Protein AF-A0A532TW80-F1 (afdb_monomer)

Solvent-accessible surface area (backbone atoms only — not comparable to full-atom values): 10859 Å² total; per-residue (Å²): 139,84,84,92,79,78,95,76,77,77,90,76,90,75,86,80,78,88,85,81,88,84,90,84,78,98,66,56,74,68,58,52,55,53,51,52,53,50,54,57,43,71,73,41,97,68,73,78,85,80,80,89,70,95,67,97,69,84,84,72,86,71,79,72,83,69,78,76,79,87,63,93,68,78,46,74,64,59,54,48,51,53,51,50,49,54,53,50,54,51,49,66,60,47,48,59,54,55,65,57,48,61,33,47,53,45,70,76,60,69,98,63,96,48,73,64,38,54,55,50,18,52,49,45,44,52,52,50,36,42,50,50,14,32,49,49,10,62,74,68,77,50,58,34,67,60,34,17,51,51,44,47,51,49,50,52,52,53,50,53,52,52,53,51,51,51,68,74,48,84,123

Mean predicted aligned error: 18.57 Å

Foldseek 3Di:
DDDPPDPDDDDDDDDDDDDDDDDDDDDDPVVVVVVVVVVVQVPDPDHDDDPDDDDDDDPPPPPPPPDDDDDPPCPPVNVVVVVCVVVVVCCVVVVVVVLVVQLCVLVVDDPDDDPVSVVSSVVRNLVSLLVVQLVCCVVVVHDSVVSSVVSVVVVVVVVVVVVVVCVVDPD

Structure (mmCIF, N/CA/C/O backbone):
data_AF-A0A532TW80-F1
#
_entry.id   AF-A0A532TW80-F1
#
loop_
_atom_site.group_PDB
_atom_site.id
_atom_site.type_symbol
_atom_site.label_atom_id
_atom_site.label_alt_id
_atom_site.label_comp_id
_atom_site.label_asym_id
_atom_site.label_entity_id
_atom_site.label_seq_id
_atom_site.pdbx_PDB_ins_code
_atom_site.Cartn_x
_atom_site.Cartn_y
_atom_site.Cartn_z
_atom_site.occupancy
_atom_site.B_iso_or_equiv
_atom_site.auth_seq_id
_atom_site.auth_comp_id
_atom_site.auth_asym_id
_atom_site.auth_atom_id
_atom_site.pdbx_PDB_model_num
ATOM 1 N N . MET A 1 1 ? -33.321 12.803 -3.161 1.00 37.03 1 MET A N 1
ATOM 2 C CA . MET A 1 1 ? -32.095 13.307 -2.510 1.00 37.03 1 MET A CA 1
ATOM 3 C C . MET A 1 1 ? -32.475 14.585 -1.796 1.00 37.03 1 MET A C 1
ATOM 5 O O . MET A 1 1 ? -32.856 15.533 -2.465 1.00 37.03 1 MET A O 1
ATOM 9 N N . ILE A 1 2 ? -32.489 14.557 -0.468 1.00 39.78 2 ILE A N 1
ATOM 10 C CA . ILE A 1 2 ? -32.673 15.737 0.381 1.00 39.78 2 ILE A CA 1
ATOM 11 C C . ILE A 1 2 ? -31.315 15.937 1.043 1.00 39.78 2 ILE A C 1
ATOM 13 O O . ILE A 1 2 ? -30.803 15.014 1.675 1.00 39.78 2 ILE A O 1
ATOM 17 N N . ASP A 1 3 ? -30.699 17.076 0.748 1.00 39.91 3 ASP A N 1
ATOM 18 C CA . ASP A 1 3 ? -29.320 17.401 1.090 1.00 39.91 3 ASP A CA 1
ATOM 19 C C . ASP A 1 3 ? -29.270 18.035 2.486 1.00 39.91 3 ASP A C 1
ATOM 21 O O . ASP A 1 3 ? -29.848 19.095 2.729 1.00 39.91 3 ASP A O 1
ATOM 25 N N . LEU A 1 4 ? -28.607 17.336 3.410 1.00 48.81 4 LEU A N 1
ATOM 26 C CA . LEU A 1 4 ? -28.258 17.810 4.745 1.00 48.81 4 LEU A CA 1
ATOM 27 C C . LEU A 1 4 ? -26.984 18.650 4.656 1.00 48.81 4 LEU A C 1
ATOM 29 O O . LEU A 1 4 ? -25.876 18.158 4.890 1.00 48.81 4 LEU A O 1
ATOM 33 N N . LYS A 1 5 ? -27.133 19.940 4.369 1.00 48.78 5 LYS A N 1
ATOM 34 C CA . LYS A 1 5 ? -26.051 20.901 4.583 1.00 48.78 5 LYS A CA 1
ATOM 35 C C . LYS A 1 5 ? -26.609 22.301 4.754 1.00 48.78 5 LYS A C 1
ATOM 37 O O . LYS A 1 5 ? -26.772 23.022 3.782 1.00 48.78 5 LYS A O 1
ATOM 42 N N . ASN A 1 6 ? -26.949 22.635 5.999 1.00 41.00 6 ASN A N 1
ATOM 43 C CA . ASN A 1 6 ? -26.786 23.980 6.569 1.00 41.00 6 ASN A CA 1
ATOM 44 C C . ASN A 1 6 ? -27.139 24.051 8.070 1.00 41.00 6 ASN A C 1
ATOM 46 O O . ASN A 1 6 ? -27.472 25.113 8.582 1.00 41.00 6 ASN A O 1
ATOM 50 N N . GLU A 1 7 ? -26.988 22.951 8.817 1.00 42.22 7 GLU A N 1
ATOM 51 C CA . GLU A 1 7 ? -26.832 23.019 10.275 1.00 42.22 7 GLU A CA 1
ATOM 52 C C . GLU A 1 7 ? -25.369 23.324 10.604 1.00 42.22 7 GLU A C 1
ATOM 54 O O . GLU A 1 7 ? -24.560 22.428 10.831 1.00 42.22 7 GLU A O 1
ATOM 59 N N . MET A 1 8 ? -25.009 24.602 10.542 1.00 46.25 8 MET A N 1
ATOM 60 C CA . MET A 1 8 ? -23.928 25.187 11.340 1.00 46.25 8 MET A CA 1
ATOM 61 C C . MET A 1 8 ? -23.982 26.708 11.164 1.00 46.25 8 MET A C 1
ATOM 63 O O . MET A 1 8 ? -23.183 27.308 10.451 1.00 46.25 8 MET A O 1
ATOM 67 N N . ALA A 1 9 ? -24.966 27.329 11.810 1.00 42.09 9 ALA A N 1
ATOM 68 C CA . ALA A 1 9 ? -24.977 28.762 12.058 1.00 42.09 9 ALA A CA 1
ATOM 69 C C . ALA A 1 9 ? -24.761 28.965 13.563 1.00 42.09 9 ALA A C 1
ATOM 71 O O . ALA A 1 9 ? -25.651 28.737 14.369 1.00 42.09 9 ALA A O 1
ATOM 72 N N . ILE A 1 10 ? -23.493 29.215 13.893 1.00 35.75 10 ILE A N 1
ATOM 73 C CA . ILE A 1 10 ? -23.002 30.248 14.813 1.00 35.75 10 ILE A CA 1
ATOM 74 C C . ILE A 1 10 ? -23.936 30.551 15.997 1.00 35.75 10 ILE A C 1
ATOM 76 O O . ILE A 1 10 ? -24.980 31.170 15.839 1.00 35.75 10 ILE A O 1
ATOM 80 N N . PHE A 1 11 ? -23.491 30.166 17.195 1.00 34.50 11 PHE A N 1
ATOM 81 C CA . PHE A 1 11 ? -24.031 30.653 18.461 1.00 34.50 11 PHE A CA 1
ATOM 82 C C . PHE A 1 11 ? -23.906 32.182 18.515 1.00 34.50 11 PHE A C 1
ATOM 84 O O . PHE A 1 11 ? -22.802 32.706 18.675 1.00 34.50 11 PHE A O 1
ATOM 91 N N . GLU A 1 12 ? -25.030 32.879 18.370 1.00 38.31 12 GLU A N 1
ATOM 92 C CA . GLU A 1 12 ? -25.176 34.265 18.799 1.00 38.31 12 GLU A CA 1
ATOM 93 C C . GLU A 1 12 ? -25.402 34.293 20.313 1.00 38.31 12 GLU A C 1
ATOM 95 O O . GLU A 1 12 ? -26.229 33.579 20.879 1.00 38.31 12 GLU A O 1
ATOM 100 N N . GLU A 1 13 ? -24.577 35.096 20.970 1.00 45.41 13 GLU A N 1
ATOM 101 C CA . GLU A 1 13 ? -24.627 35.400 22.387 1.00 45.41 13 GLU A CA 1
ATOM 102 C C . GLU A 1 13 ? -25.751 36.423 22.611 1.00 45.41 13 GLU A C 1
ATOM 104 O O . GLU A 1 13 ? -25.523 37.630 22.532 1.00 45.41 13 GLU A O 1
ATOM 109 N N . GLU A 1 14 ? -26.978 35.957 22.861 1.00 34.97 14 GLU A N 1
ATOM 110 C CA . GLU A 1 14 ? -28.074 36.829 23.292 1.00 34.97 14 GLU A CA 1
ATOM 111 C C . GLU A 1 14 ? -28.201 36.834 24.819 1.00 34.97 14 GLU A C 1
ATOM 113 O O . GLU A 1 14 ? -28.467 35.834 25.486 1.00 34.97 14 GLU A O 1
ATOM 118 N N . LYS A 1 15 ? -27.956 38.025 25.371 1.00 43.31 15 LYS A N 1
ATOM 119 C CA . LYS A 1 15 ? -28.246 38.403 26.749 1.00 43.31 15 LYS A CA 1
ATOM 120 C C . LYS A 1 15 ? -29.755 38.354 26.950 1.00 43.31 15 LYS A C 1
ATOM 122 O O . LYS A 1 15 ? -30.441 39.272 26.513 1.00 43.31 15 LYS A O 1
ATOM 127 N N . GLU A 1 16 ? -30.256 37.352 27.662 1.00 34.31 16 GLU A N 1
ATOM 128 C CA . GLU A 1 16 ? -31.655 37.371 28.076 1.00 34.31 16 GLU A CA 1
ATOM 129 C C . GLU A 1 16 ? -31.858 38.086 29.414 1.00 34.31 16 GLU A C 1
ATOM 131 O O . GLU A 1 16 ? -31.273 37.793 30.462 1.00 34.31 16 GLU A O 1
ATOM 136 N N . GLU A 1 17 ? -32.701 39.100 29.286 1.00 29.48 17 GLU A N 1
ATOM 137 C CA . GLU A 1 17 ? -33.274 39.974 30.281 1.00 29.48 17 GLU A CA 1
ATOM 138 C C . GLU A 1 17 ? -34.014 39.201 31.377 1.00 29.48 17 GLU A C 1
ATOM 140 O O . GLU A 1 17 ? -34.667 38.186 31.148 1.00 29.48 17 GLU A O 1
ATOM 145 N N . LYS A 1 18 ? -34.006 39.758 32.589 1.00 43.22 18 LYS A N 1
ATOM 146 C CA . LYS A 1 18 ? -35.012 39.413 33.598 1.00 43.22 18 LYS A CA 1
ATOM 147 C C . LYS A 1 18 ? -36.336 40.088 33.236 1.00 43.22 18 LYS A C 1
ATOM 149 O O . LYS A 1 18 ? -36.333 41.310 33.071 1.00 43.22 18 LYS A O 1
ATOM 154 N N . PRO A 1 19 ? -37.472 39.380 33.350 1.00 36.12 19 PRO A N 1
ATOM 155 C CA . PRO A 1 19 ? -38.676 40.051 33.808 1.00 36.12 19 PRO A CA 1
ATOM 156 C C . PRO A 1 19 ? -39.337 39.408 35.028 1.00 36.12 19 PRO A C 1
ATOM 158 O O . PRO A 1 19 ? -39.154 38.255 35.401 1.00 36.12 19 PRO A O 1
ATOM 161 N N . ASN A 1 20 ? -40.075 40.296 35.676 1.00 30.75 20 ASN A N 1
ATOM 162 C CA . ASN A 1 20 ? -40.515 40.336 37.053 1.00 30.75 20 ASN A CA 1
ATOM 163 C C . ASN A 1 20 ? -41.904 39.699 37.273 1.00 30.75 20 ASN A C 1
ATOM 165 O O . ASN A 1 20 ? -42.785 39.771 36.420 1.00 30.75 20 ASN A O 1
ATOM 169 N N . SER A 1 21 ? -42.127 39.285 38.523 1.00 40.06 21 SER A N 1
ATOM 170 C CA . SER A 1 21 ? -43.396 39.254 39.269 1.00 40.06 21 SER A CA 1
ATOM 171 C C . SER A 1 21 ? -44.453 38.188 38.943 1.00 40.06 21 SER A C 1
ATOM 173 O O . SER A 1 21 ? -45.164 38.257 37.946 1.00 40.06 21 SER A O 1
ATOM 175 N N . LYS A 1 22 ? -44.725 37.328 39.935 1.00 34.09 22 LYS A N 1
ATOM 176 C CA . LYS A 1 22 ? -45.916 37.483 40.792 1.00 34.09 22 LYS A CA 1
ATOM 177 C C . LYS A 1 22 ? -45.810 36.621 42.050 1.00 34.09 22 LYS A C 1
ATOM 179 O O . LYS A 1 22 ? -45.663 35.407 42.021 1.00 34.09 22 LYS A O 1
ATOM 184 N N . GLU A 1 23 ? -45.867 37.330 43.159 1.00 38.34 23 GLU A N 1
ATOM 185 C CA . GLU A 1 23 ? -45.871 36.874 44.534 1.00 38.34 23 GLU A CA 1
ATOM 186 C C . GLU A 1 23 ? -47.138 36.070 44.863 1.00 38.34 23 GLU A C 1
ATOM 188 O O . GLU A 1 23 ? -48.251 36.533 44.604 1.00 38.34 23 GLU A O 1
ATOM 193 N N . LYS A 1 24 ? -46.964 34.889 45.470 1.00 32.44 24 LYS A N 1
ATOM 194 C CA . LYS A 1 24 ? -47.629 34.500 46.724 1.00 32.44 24 LYS A CA 1
ATOM 195 C C . LYS A 1 24 ? -47.039 33.199 47.280 1.00 32.44 24 LYS A C 1
ATOM 197 O O . LYS A 1 24 ? -46.890 32.221 46.559 1.00 32.44 24 LYS A O 1
ATOM 202 N N . ASN A 1 25 ? -46.820 33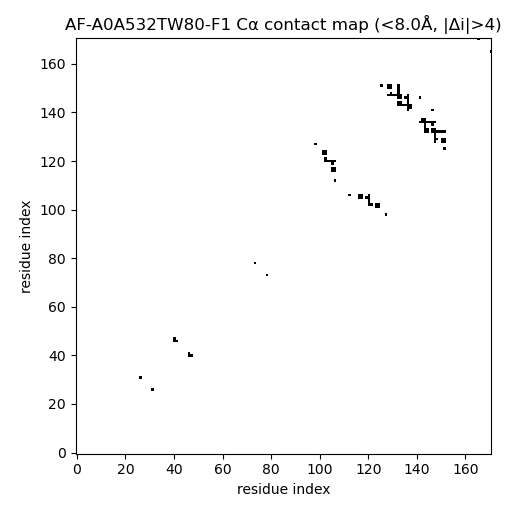.226 48.594 1.00 41.38 25 ASN A N 1
ATOM 203 C CA . ASN A 1 25 ? -46.634 32.104 49.521 1.00 41.38 25 ASN A CA 1
ATOM 204 C C . ASN A 1 25 ? -45.196 31.589 49.710 1.00 41.38 25 ASN A C 1
ATOM 206 O O . ASN A 1 25 ? -44.776 30.599 49.130 1.00 41.38 25 ASN A O 1
ATOM 210 N N . GLY A 1 26 ? -44.470 32.258 50.610 1.00 46.19 26 GLY A N 1
ATOM 211 C CA . GLY A 1 26 ? -44.037 31.639 51.872 1.00 46.19 26 GLY A CA 1
ATOM 212 C C . GLY A 1 26 ? -43.065 30.456 51.862 1.00 46.19 26 GLY A C 1
ATOM 213 O O . GLY A 1 26 ? -42.957 29.830 52.908 1.00 46.19 26 GLY A O 1
ATOM 214 N N . LEU A 1 27 ? -42.380 30.151 50.761 1.00 47.69 27 LEU A N 1
ATOM 215 C CA . LEU A 1 27 ? -41.321 29.133 50.725 1.00 47.69 27 LEU A CA 1
ATOM 216 C C . LEU A 1 27 ? -39.946 29.795 50.591 1.00 47.69 27 LEU A C 1
ATOM 218 O O . LEU A 1 27 ? -39.774 30.727 49.792 1.00 47.69 27 LEU A O 1
ATOM 222 N N . ASN A 1 28 ? -38.983 29.325 51.384 1.00 53.16 28 ASN A N 1
ATOM 223 C CA . ASN A 1 28 ? -37.594 29.784 51.325 1.00 53.16 28 ASN A CA 1
ATOM 224 C C . ASN A 1 28 ? -36.943 29.370 49.983 1.00 53.16 28 ASN A C 1
ATOM 226 O O . ASN A 1 28 ? -37.470 28.541 49.242 1.00 53.16 28 ASN A O 1
ATOM 230 N N . ASN A 1 29 ? -35.817 29.996 49.622 1.00 54.81 29 ASN A N 1
ATOM 231 C CA . ASN A 1 29 ? -35.143 29.726 48.340 1.00 54.81 29 ASN A CA 1
ATOM 232 C C . ASN A 1 29 ? -34.769 28.241 48.187 1.00 54.81 29 ASN A C 1
ATOM 234 O O . ASN A 1 29 ? -34.851 27.702 47.088 1.00 54.81 29 ASN A O 1
ATOM 238 N N . ASP A 1 30 ? -34.464 27.590 49.308 1.00 51.25 30 ASP A N 1
ATOM 239 C CA . ASP A 1 30 ? -34.118 26.174 49.382 1.00 51.25 30 ASP A CA 1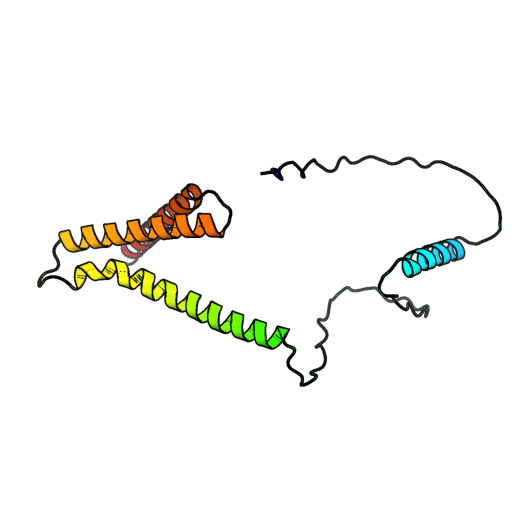
ATOM 240 C C . ASP A 1 30 ? -35.309 25.278 48.988 1.00 51.25 30 ASP A C 1
ATOM 242 O O . ASP A 1 30 ? -35.147 24.303 48.261 1.00 51.25 30 ASP A O 1
ATOM 246 N N . GLU A 1 31 ? -36.535 25.613 49.405 1.00 51.06 31 GLU A N 1
ATOM 247 C CA . GLU A 1 31 ? -37.743 24.847 49.070 1.00 51.06 31 GLU A CA 1
ATOM 248 C C . GLU A 1 31 ? -38.133 24.969 47.589 1.00 51.06 31 GLU A C 1
ATOM 250 O O . GLU A 1 31 ? -38.697 24.028 47.026 1.00 51.06 31 GLU A O 1
ATOM 255 N N . LYS A 1 32 ? -37.809 26.093 46.936 1.00 56.59 32 LYS A N 1
ATOM 256 C CA . LYS A 1 32 ? -38.047 26.274 45.493 1.00 56.59 32 LYS A CA 1
ATOM 257 C C . LYS A 1 32 ? -37.093 25.437 44.648 1.00 56.59 32 LYS A C 1
ATOM 259 O O . LYS A 1 32 ? -37.545 24.761 43.730 1.00 56.59 32 LYS A O 1
ATOM 264 N N . GLU A 1 33 ? -35.812 25.428 45.006 1.00 57.75 33 GLU A N 1
ATOM 265 C CA . GLU A 1 33 ? -34.786 24.617 44.339 1.00 57.75 33 GLU A CA 1
ATOM 266 C C . GLU A 1 33 ? -35.099 23.115 44.468 1.00 57.75 33 GLU A C 1
ATOM 268 O O . GLU A 1 33 ? -35.027 22.370 43.494 1.00 57.75 33 GLU A O 1
ATOM 273 N N . ILE A 1 34 ? -35.587 22.680 45.637 1.00 57.44 34 ILE A N 1
ATOM 274 C CA . ILE A 1 34 ? -36.018 21.291 45.865 1.00 57.44 34 ILE A CA 1
ATOM 275 C C . ILE A 1 34 ? -37.222 20.908 44.988 1.00 57.44 34 ILE A C 1
ATOM 277 O O . ILE A 1 34 ? -37.293 19.771 44.516 1.00 57.44 34 ILE A O 1
ATOM 281 N N . LEU A 1 35 ? -38.180 21.816 44.780 1.00 63.25 35 LEU A N 1
ATOM 282 C CA . LEU A 1 35 ? -39.350 21.560 43.932 1.00 63.25 35 LEU A CA 1
ATOM 283 C C . LEU A 1 35 ? -38.969 21.480 42.448 1.00 63.25 35 LEU A C 1
ATOM 285 O O . LEU A 1 35 ? -39.423 20.566 41.758 1.00 63.25 35 LEU A O 1
ATOM 289 N N . GLU A 1 36 ? -38.093 22.369 41.978 1.00 67.56 36 GLU A N 1
ATOM 290 C CA . GLU A 1 36 ? -37.570 22.336 40.606 1.00 67.56 36 GLU A CA 1
ATOM 291 C C . GLU A 1 36 ? -36.764 21.052 40.346 1.00 67.56 36 GLU A C 1
ATOM 293 O O . GLU A 1 36 ? -37.015 20.342 39.368 1.00 67.56 36 GLU A O 1
ATOM 298 N N . ASP A 1 37 ? -35.890 20.659 41.276 1.00 62.97 37 ASP A N 1
ATOM 299 C CA . ASP A 1 37 ? -35.133 19.406 41.188 1.00 62.97 37 ASP A CA 1
ATOM 300 C C . ASP A 1 37 ? -36.034 18.162 41.195 1.00 62.97 37 ASP A C 1
ATOM 302 O O . ASP A 1 37 ? -35.699 17.137 40.588 1.00 62.97 37 ASP A O 1
ATOM 306 N N . GLN A 1 38 ? -37.183 18.214 41.875 1.00 65.62 38 GLN A N 1
ATOM 307 C CA . GLN A 1 38 ? -38.169 17.131 41.860 1.00 65.62 38 GLN A CA 1
ATOM 308 C C . GLN A 1 38 ? -38.916 17.040 40.527 1.00 65.62 38 GLN A C 1
ATOM 310 O O . GLN A 1 38 ? -39.163 15.928 40.045 1.00 65.62 38 GLN A O 1
ATOM 315 N N . GLU A 1 39 ? -39.249 18.172 39.905 1.00 68.38 39 GLU A N 1
ATOM 316 C CA . GLU A 1 39 ? -39.868 18.194 38.577 1.00 68.38 39 GLU A CA 1
ATOM 317 C C . GLU A 1 39 ? -38.902 17.691 37.496 1.00 68.38 39 GLU A C 1
ATOM 319 O O . GLU A 1 39 ? -39.280 16.838 36.684 1.00 68.38 39 GLU A O 1
ATOM 324 N N . ILE A 1 40 ? -37.631 18.102 37.552 1.00 67.38 40 ILE A N 1
ATOM 325 C CA . ILE A 1 40 ? -36.577 17.630 36.640 1.00 67.38 40 ILE A CA 1
ATOM 326 C C . ILE A 1 40 ? -36.368 16.114 36.790 1.00 67.38 40 ILE A C 1
ATOM 328 O O . ILE A 1 40 ? -36.278 15.390 35.795 1.00 67.38 40 ILE A O 1
ATOM 332 N N . GLN A 1 41 ? -36.364 15.592 38.020 1.00 61.88 41 GLN A N 1
ATOM 333 C CA . GLN A 1 41 ? -36.234 14.151 38.271 1.00 61.88 41 GLN A CA 1
ATOM 334 C C . GLN A 1 41 ? -37.427 13.334 37.768 1.00 61.88 41 GLN A C 1
ATOM 336 O O . GLN A 1 41 ? -37.250 12.188 37.349 1.00 61.88 41 GLN A O 1
ATOM 341 N N . LYS A 1 42 ? -38.636 13.902 37.783 1.00 65.75 42 LYS A N 1
ATOM 342 C CA . LYS A 1 42 ? -39.846 13.235 37.283 1.00 65.75 42 LYS A CA 1
ATOM 343 C C . LYS A 1 42 ? -39.868 13.138 35.753 1.00 65.75 42 LYS A C 1
ATOM 345 O O . LYS A 1 42 ? -40.495 12.228 35.215 1.00 65.75 42 LYS A O 1
ATOM 350 N N . ALA A 1 43 ? -39.163 14.040 35.071 1.00 67.19 43 ALA A N 1
ATOM 351 C CA . ALA A 1 43 ? -38.984 14.029 33.620 1.00 67.19 43 ALA A CA 1
ATOM 352 C C . ALA A 1 43 ? -37.828 13.120 33.145 1.00 67.19 43 ALA A C 1
ATOM 354 O O . ALA A 1 43 ? -37.694 12.867 31.947 1.00 67.19 43 ALA A O 1
ATOM 355 N N . MET A 1 44 ? -36.999 12.596 34.056 1.00 64.06 44 MET A N 1
ATOM 356 C CA . MET A 1 44 ? -35.888 11.705 33.713 1.00 64.06 44 MET A CA 1
ATOM 357 C C . MET A 1 44 ? -36.319 10.236 33.577 1.00 64.06 44 MET A C 1
ATOM 359 O O . MET A 1 44 ? -37.027 9.686 34.416 1.00 64.06 44 MET A O 1
ATOM 363 N N . VAL A 1 45 ? -35.782 9.551 32.558 1.00 69.62 45 VAL A N 1
ATOM 364 C CA . VAL A 1 45 ? -36.013 8.110 32.303 1.00 69.62 45 VAL A CA 1
ATOM 365 C C . VAL A 1 45 ? -35.394 7.213 33.392 1.00 69.62 45 VAL A C 1
ATOM 367 O O . VAL A 1 45 ? -35.823 6.077 33.588 1.00 69.62 45 VAL A O 1
ATOM 370 N N . THR A 1 46 ? -34.417 7.725 34.149 1.00 60.50 46 THR A N 1
ATOM 371 C CA . THR A 1 46 ? -33.809 7.028 35.294 1.00 60.50 46 THR A CA 1
ATOM 372 C C . THR A 1 46 ? -33.628 7.988 36.470 1.00 60.50 46 THR A C 1
ATOM 374 O O . THR A 1 46 ? -32.849 8.933 36.338 1.00 60.50 46 THR A O 1
ATOM 377 N N . PRO A 1 47 ? -34.284 7.757 37.623 1.00 57.09 47 PRO A N 1
ATOM 378 C CA . PRO A 1 47 ? -34.181 8.659 38.764 1.00 57.09 47 PRO A CA 1
ATOM 379 C C . PRO A 1 47 ? -32.836 8.496 39.482 1.00 57.09 47 PRO A C 1
ATOM 381 O O . PRO A 1 47 ? -32.407 7.380 39.800 1.00 57.09 47 PRO A O 1
ATOM 384 N N . ILE A 1 48 ? -32.183 9.617 39.785 1.00 63.00 48 ILE A N 1
ATOM 385 C CA . ILE A 1 48 ? -30.968 9.661 40.602 1.00 63.00 48 ILE A CA 1
ATOM 386 C C . ILE A 1 48 ? -31.398 9.864 42.058 1.00 63.00 48 ILE A C 1
ATOM 388 O O . ILE A 1 48 ? -31.869 10.930 42.427 1.00 63.00 48 ILE A O 1
ATOM 392 N N . LYS A 1 49 ? -31.228 8.853 42.921 1.00 55.75 49 LYS A N 1
ATOM 393 C CA . LYS A 1 49 ? -31.477 9.016 44.364 1.00 55.75 49 LYS A CA 1
ATOM 394 C C . LYS A 1 49 ? -30.357 9.847 45.001 1.00 55.75 49 LYS A C 1
ATOM 396 O O . LYS A 1 49 ? -29.318 9.288 45.357 1.00 55.75 49 LYS A O 1
ATOM 401 N N . LEU A 1 50 ? -30.565 11.152 45.178 1.00 55.03 50 LEU A N 1
ATOM 402 C CA . LEU A 1 50 ? -29.717 11.967 46.051 1.00 55.03 50 LEU A CA 1
ATOM 403 C C . LEU A 1 50 ? -30.097 11.706 47.515 1.00 55.03 50 LEU A C 1
ATOM 405 O O . LEU A 1 50 ? -31.169 12.080 47.981 1.00 55.03 50 LEU A O 1
ATOM 409 N N . ASN A 1 51 ? -29.209 11.033 48.247 1.00 45.84 51 ASN A N 1
ATOM 410 C CA . ASN A 1 51 ? -29.278 10.941 49.702 1.00 45.84 51 ASN A CA 1
ATOM 411 C C . ASN A 1 51 ? -28.641 12.206 50.289 1.00 45.84 51 ASN A C 1
ATOM 413 O O . ASN A 1 51 ? -27.415 12.342 50.261 1.00 45.84 51 ASN A O 1
ATOM 417 N N . ASN A 1 52 ? -29.468 13.131 50.772 1.00 51.19 52 ASN A N 1
ATOM 418 C CA . ASN A 1 52 ? -29.012 14.401 51.321 1.00 51.19 52 ASN A CA 1
ATOM 419 C C . ASN A 1 52 ? -28.468 14.196 52.746 1.00 51.19 52 ASN A C 1
ATOM 421 O O . ASN A 1 52 ? -29.208 14.245 53.726 1.00 51.19 52 ASN A O 1
ATOM 425 N N . ASN A 1 53 ? -27.169 13.912 52.860 1.00 41.47 53 ASN A N 1
ATOM 426 C CA . ASN A 1 53 ? -26.451 13.959 54.129 1.00 41.47 53 ASN A CA 1
ATOM 427 C C . ASN A 1 53 ? -25.440 15.106 54.059 1.00 41.47 53 ASN A C 1
ATOM 429 O O . ASN A 1 53 ? -24.385 14.976 53.434 1.00 41.47 53 ASN A O 1
ATOM 433 N N . ASN A 1 54 ? -25.806 16.231 54.675 1.00 49.06 54 ASN A N 1
ATOM 434 C CA . ASN A 1 54 ? -24.976 17.419 54.835 1.00 49.06 54 ASN A CA 1
ATOM 435 C C . ASN A 1 54 ? -23.619 17.049 55.427 1.00 49.06 54 ASN A C 1
ATOM 437 O O . ASN A 1 54 ? -23.532 16.826 56.628 1.00 49.06 54 ASN A O 1
ATOM 441 N N . ASN A 1 55 ? -22.571 17.017 54.600 1.00 42.91 55 ASN A N 1
ATOM 442 C CA . ASN A 1 55 ? -21.184 17.182 55.024 1.00 42.91 55 ASN A CA 1
ATOM 443 C C . ASN A 1 55 ? -20.314 17.600 53.831 1.00 42.91 55 ASN A C 1
ATOM 445 O O . ASN A 1 55 ? -20.078 16.828 52.902 1.00 42.91 55 ASN A O 1
ATOM 449 N N . ASN A 1 56 ? -19.819 18.835 53.907 1.00 49.59 56 ASN A N 1
ATOM 450 C CA . ASN A 1 56 ? -18.827 19.471 53.043 1.00 49.59 56 ASN A CA 1
ATOM 451 C C . ASN A 1 56 ? -17.793 18.487 52.469 1.00 49.59 56 ASN A C 1
ATOM 453 O O . ASN A 1 56 ? -16.855 18.080 53.161 1.00 49.59 56 ASN A O 1
ATOM 457 N N . LYS A 1 57 ? -17.900 18.143 51.181 1.00 41.66 57 LYS A N 1
ATOM 458 C CA . LYS A 1 57 ? -16.832 17.412 50.492 1.00 41.66 57 LYS A CA 1
ATOM 459 C C . LYS A 1 57 ? -16.663 17.905 49.062 1.00 41.66 57 LYS A C 1
ATOM 461 O O . LYS A 1 57 ? -17.475 17.618 48.192 1.00 41.66 57 LYS A O 1
ATOM 466 N N . LYS A 1 58 ? -15.557 18.631 48.845 1.00 41.81 58 LYS A N 1
ATOM 467 C CA . LYS A 1 58 ? -14.995 18.999 47.536 1.00 41.81 58 LYS A CA 1
ATOM 468 C C . LYS A 1 58 ? -15.176 17.858 46.530 1.00 41.81 58 LYS A C 1
ATOM 470 O O . LYS A 1 58 ? -14.565 16.796 46.679 1.00 41.81 58 LYS A O 1
ATOM 475 N N . ILE A 1 59 ? -15.958 18.108 45.485 1.00 47.72 59 ILE A N 1
ATOM 476 C CA . ILE A 1 59 ? -16.071 17.236 44.317 1.00 47.72 59 ILE A CA 1
ATOM 477 C C . ILE A 1 59 ? -14.780 17.397 43.507 1.00 47.72 59 ILE A C 1
ATOM 479 O O . ILE A 1 59 ? -14.648 18.242 42.630 1.00 47.72 59 ILE A O 1
ATOM 483 N N . SER A 1 60 ? -13.770 16.599 43.850 1.00 47.91 60 SER A N 1
ATOM 484 C CA . SER A 1 60 ? -12.686 16.289 42.925 1.00 47.91 60 SER A CA 1
ATOM 485 C C . SER A 1 60 ? -13.219 15.231 41.967 1.00 47.91 60 SER A C 1
ATOM 487 O O . SER A 1 60 ? -13.329 14.056 42.324 1.00 47.91 60 SER A O 1
ATOM 489 N N . LEU A 1 61 ? -13.554 15.645 40.745 1.00 52.59 61 LEU A N 1
ATOM 490 C CA . LEU A 1 61 ? -13.811 14.755 39.611 1.00 52.59 61 LEU A CA 1
ATOM 491 C C . LEU A 1 61 ? -12.494 14.114 39.144 1.00 52.59 61 LEU A C 1
ATOM 493 O O . LEU A 1 61 ? -12.063 14.261 38.006 1.00 52.59 61 LEU A O 1
ATOM 497 N N . LYS A 1 62 ? -11.832 13.369 40.033 1.00 44.59 62 LYS A N 1
ATOM 498 C CA . LYS A 1 62 ? -10.862 12.358 39.625 1.00 44.59 62 LYS A CA 1
ATOM 499 C C . LYS A 1 62 ? -11.667 11.096 39.355 1.00 44.59 62 LYS A C 1
ATOM 501 O O . LYS A 1 62 ? -11.907 10.292 40.257 1.00 44.59 62 LYS A O 1
ATOM 506 N N . GLY A 1 63 ? -12.156 10.994 38.120 1.00 42.12 63 GLY A N 1
ATOM 507 C CA . GLY A 1 63 ? -12.904 9.854 37.600 1.00 42.12 63 GLY A CA 1
ATOM 508 C C . GLY A 1 63 ? -12.078 8.575 37.694 1.00 42.12 63 GLY A C 1
ATOM 509 O O . GLY A 1 63 ? -11.428 8.158 36.744 1.00 42.12 63 GLY 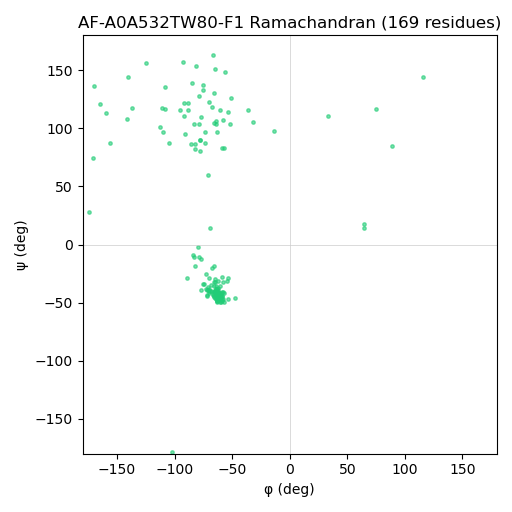A O 1
ATOM 510 N N . ASN A 1 64 ? -12.090 7.944 38.866 1.00 39.44 64 ASN A N 1
ATOM 511 C CA . ASN A 1 64 ? -11.705 6.556 39.022 1.00 39.44 64 ASN A CA 1
ATOM 512 C C . ASN A 1 64 ? -12.724 5.733 38.231 1.00 39.44 64 ASN A C 1
ATOM 514 O O . ASN A 1 64 ? -13.849 5.536 38.694 1.00 39.44 64 ASN A O 1
ATOM 518 N N . LEU A 1 65 ? -12.317 5.252 37.053 1.00 52.19 65 LEU A N 1
ATOM 519 C CA . LEU A 1 65 ? -12.952 4.151 36.332 1.00 52.19 65 LEU A CA 1
ATOM 520 C C . LEU A 1 65 ? -12.970 2.929 37.262 1.00 52.19 65 LEU A C 1
ATOM 522 O O . LEU A 1 65 ? -12.075 2.081 37.260 1.00 52.19 65 LEU A O 1
ATOM 526 N N . LYS A 1 66 ? -13.970 2.874 38.147 1.00 45.12 66 LYS A N 1
ATOM 527 C CA . LYS A 1 66 ? -14.183 1.760 39.062 1.00 45.12 66 LYS A CA 1
ATOM 528 C C . LYS A 1 66 ? -14.536 0.539 38.225 1.00 45.12 66 LYS A C 1
ATOM 530 O O . LYS A 1 66 ? -15.651 0.418 37.729 1.00 45.12 66 LYS A O 1
ATOM 535 N N . LYS A 1 67 ? -13.542 -0.348 38.110 1.00 51.84 67 LYS A N 1
ATOM 536 C CA . LYS A 1 67 ? -13.626 -1.788 37.836 1.00 51.84 67 LYS A CA 1
ATOM 537 C C . LYS A 1 67 ? -15.059 -2.304 38.003 1.00 51.84 67 LYS A C 1
ATOM 539 O O . LYS A 1 67 ? -15.505 -2.572 39.121 1.00 51.84 67 LYS A O 1
ATOM 544 N N . LYS A 1 68 ? -15.782 -2.425 36.887 1.00 48.44 68 LYS A N 1
ATOM 545 C CA . LYS A 1 68 ? -17.108 -3.038 36.872 1.00 48.44 68 LYS A CA 1
ATOM 546 C C . LYS A 1 68 ? -16.923 -4.535 37.120 1.00 48.44 68 LYS A C 1
ATOM 548 O O . LYS A 1 68 ? -16.144 -5.210 36.452 1.00 48.44 68 LYS A O 1
ATOM 553 N N . LYS A 1 69 ? -17.585 -4.997 38.175 1.00 47.75 69 LYS A N 1
ATOM 554 C CA . LYS A 1 69 ? -17.546 -6.342 38.748 1.00 47.75 69 LYS A CA 1
ATOM 555 C C . LYS A 1 69 ? -17.776 -7.405 37.664 1.00 47.75 69 LYS A C 1
ATOM 557 O O . LYS A 1 69 ? -18.753 -7.344 36.924 1.00 47.75 69 LYS A O 1
ATOM 562 N N . LYS A 1 70 ? -16.842 -8.355 37.595 1.00 49.78 70 LYS A N 1
ATOM 563 C CA . LYS A 1 70 ? -16.808 -9.518 36.703 1.00 49.78 70 LYS A CA 1
ATOM 564 C C . LYS A 1 70 ? -17.999 -10.433 36.999 1.00 49.78 70 LYS A C 1
ATOM 566 O O . LYS A 1 70 ? -17.939 -11.249 37.913 1.00 49.78 70 LYS A O 1
ATOM 571 N N . ASN A 1 71 ? -19.066 -10.294 36.223 1.00 49.97 71 ASN A N 1
ATOM 572 C CA . ASN A 1 71 ? -20.073 -11.338 36.088 1.00 49.97 71 ASN A CA 1
ATOM 573 C C . ASN A 1 71 ? -19.633 -12.192 34.893 1.00 49.97 71 ASN A C 1
ATOM 575 O O . ASN A 1 71 ? -19.453 -11.665 33.802 1.00 49.97 71 ASN A O 1
ATOM 579 N N . ASN A 1 72 ? -19.415 -13.493 35.094 1.00 57.03 72 ASN A N 1
ATOM 580 C CA . ASN A 1 72 ? -18.835 -14.413 34.100 1.00 57.03 72 ASN A CA 1
ATOM 581 C C . ASN A 1 72 ? -19.752 -14.720 32.894 1.00 57.03 72 ASN A C 1
ATOM 583 O O . ASN A 1 72 ? -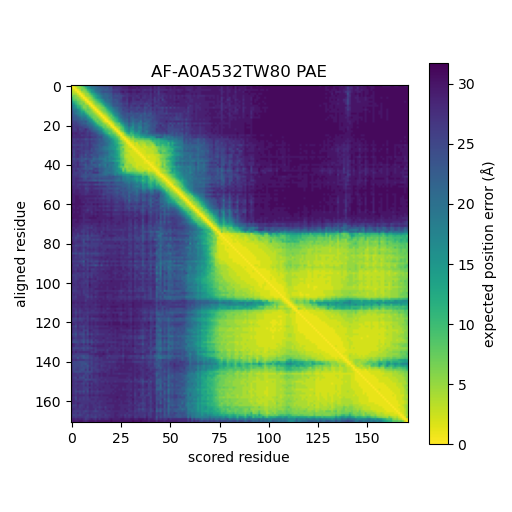19.486 -15.653 32.141 1.00 57.03 72 ASN A O 1
ATOM 587 N N . HIS A 1 73 ? -20.815 -13.941 32.690 1.00 57.69 73 HIS A N 1
ATOM 588 C CA . HIS A 1 73 ? -21.629 -13.994 31.485 1.00 57.69 73 HIS A CA 1
ATOM 589 C C . HIS A 1 73 ? -21.049 -12.986 30.494 1.00 57.69 73 HIS A C 1
ATOM 591 O O . HIS A 1 73 ? -21.339 -11.792 30.577 1.00 57.69 73 HIS A O 1
ATOM 597 N N . LYS A 1 74 ? -20.185 -13.461 29.587 1.00 65.56 74 LYS A N 1
ATOM 598 C CA . LYS A 1 74 ? -19.698 -12.651 28.462 1.00 65.56 74 LYS A CA 1
ATOM 599 C C . LYS A 1 74 ? -20.918 -12.100 27.732 1.00 65.56 74 LYS A C 1
ATOM 601 O O . LYS A 1 74 ? -21.710 -12.879 27.196 1.00 65.56 74 LYS A O 1
ATOM 606 N N . SER A 1 75 ? -21.101 -10.783 27.753 1.00 85.25 75 SER A N 1
ATOM 607 C CA . SER A 1 75 ? -22.211 -10.169 27.028 1.00 85.25 75 SER A CA 1
ATOM 608 C C . SER A 1 75 ? -22.001 -10.395 25.527 1.00 85.25 75 SER A C 1
ATOM 610 O O . SER A 1 75 ? -20.867 -10.520 25.062 1.00 85.25 75 SER A O 1
ATOM 612 N N . ILE A 1 76 ? -23.086 -10.460 24.752 1.00 86.75 76 ILE A N 1
ATOM 613 C CA . ILE A 1 76 ? -23.008 -10.571 23.283 1.00 86.75 76 ILE A CA 1
ATOM 614 C C . ILE A 1 76 ? -22.146 -9.434 22.699 1.00 86.75 76 ILE A C 1
ATOM 616 O O . ILE A 1 76 ? -21.416 -9.634 21.730 1.00 86.75 76 ILE A O 1
ATOM 620 N N . ILE A 1 77 ? -22.157 -8.270 23.354 1.00 88.50 77 ILE A N 1
ATOM 621 C CA . ILE A 1 77 ? -21.328 -7.109 23.017 1.00 88.50 77 ILE A CA 1
ATOM 622 C C . ILE A 1 77 ? -19.836 -7.432 23.179 1.00 88.50 77 ILE A C 1
ATOM 624 O O . ILE A 1 77 ? -19.076 -7.216 22.243 1.00 88.50 77 ILE A O 1
ATOM 628 N N . GLU A 1 78 ? -19.416 -8.022 24.306 1.00 89.69 78 GLU A N 1
ATOM 629 C CA . GLU A 1 78 ? -18.002 -8.370 24.539 1.00 89.69 78 GLU A CA 1
ATOM 630 C C . GLU A 1 78 ? -17.490 -9.399 23.516 1.00 89.69 78 GLU A C 1
ATOM 632 O O . GLU A 1 78 ? -16.349 -9.337 23.061 1.00 89.69 78 GLU A O 1
ATOM 637 N N . GLN A 1 79 ? -18.328 -10.365 23.135 1.00 90.06 79 GLN A N 1
ATOM 638 C CA . GLN A 1 79 ? -17.954 -11.360 22.127 1.00 90.06 79 GLN A CA 1
ATOM 639 C C . GLN A 1 79 ? -17.817 -10.728 20.736 1.00 90.06 79 GLN A C 1
ATOM 641 O O . GLN A 1 79 ? -16.865 -11.035 20.017 1.00 90.06 79 GLN A O 1
ATOM 646 N N . SER A 1 80 ? -18.720 -9.808 20.392 1.00 94.56 80 SER A N 1
ATOM 647 C CA . SER A 1 80 ? -18.688 -9.071 19.124 1.00 94.56 80 SER A CA 1
ATOM 648 C C . SER A 1 80 ? -17.472 -8.150 19.038 1.00 94.56 80 SER A C 1
ATOM 650 O O . SER A 1 80 ? -16.812 -8.099 18.006 1.00 94.56 80 SER A O 1
ATOM 652 N N . GLU A 1 81 ? -17.125 -7.481 20.137 1.00 94.69 81 GLU A N 1
ATOM 653 C CA . GLU A 1 81 ? -15.940 -6.625 20.234 1.00 94.69 81 GLU A CA 1
ATOM 654 C C . GLU A 1 81 ? -14.649 -7.430 20.046 1.00 94.69 81 GLU A C 1
ATOM 656 O O . GLU A 1 81 ? -13.777 -7.045 19.263 1.00 94.69 81 GLU A O 1
ATOM 661 N N . ARG A 1 82 ? -14.541 -8.595 20.700 1.00 94.06 82 ARG A N 1
ATOM 662 C CA . ARG A 1 82 ? -13.393 -9.498 20.520 1.00 94.06 82 ARG A CA 1
ATOM 663 C C . ARG A 1 82 ? -13.282 -9.981 19.078 1.00 94.06 82 ARG A C 1
ATOM 665 O O . ARG A 1 82 ? -12.184 -9.982 18.530 1.00 94.06 82 ARG A O 1
ATOM 672 N N . PHE A 1 83 ? -14.397 -10.366 18.461 1.00 95.44 83 PHE A N 1
ATOM 673 C CA . PHE A 1 83 ? -14.406 -10.793 17.065 1.00 95.44 83 PHE A CA 1
ATOM 674 C C . PHE A 1 83 ? -13.996 -9.656 16.121 1.00 95.44 83 PHE A C 1
ATOM 676 O O . PHE A 1 83 ? -13.095 -9.839 15.305 1.00 95.44 83 PHE A O 1
ATOM 683 N N . ALA A 1 84 ? -14.581 -8.466 16.281 1.00 96.19 84 ALA A N 1
ATOM 684 C CA . ALA A 1 84 ? -14.230 -7.289 15.491 1.00 96.19 84 ALA A CA 1
ATOM 685 C C . ALA A 1 84 ? -12.745 -6.936 15.635 1.00 96.19 84 ALA A C 1
ATOM 687 O O . ALA A 1 84 ? -12.091 -6.657 14.638 1.00 96.19 84 ALA A O 1
ATOM 688 N N . THR A 1 85 ? -12.194 -7.031 16.846 1.00 96.50 85 THR A N 1
ATOM 689 C CA . THR A 1 85 ? -10.766 -6.797 17.101 1.00 96.50 85 THR A CA 1
ATOM 690 C C . THR A 1 85 ? -9.886 -7.803 16.360 1.00 96.50 85 THR A C 1
ATOM 692 O O . THR A 1 85 ? -8.911 -7.412 15.720 1.00 96.50 85 THR A O 1
ATOM 695 N N . ILE A 1 86 ? -10.230 -9.095 16.406 1.00 97.44 86 ILE A N 1
ATOM 696 C CA . ILE A 1 86 ? -9.469 -10.142 15.706 1.00 97.44 86 ILE A CA 1
ATOM 697 C C . ILE A 1 86 ? -9.477 -9.877 14.198 1.00 97.44 86 ILE A C 1
ATOM 699 O O . ILE A 1 86 ? -8.414 -9.847 13.580 1.00 97.44 86 ILE A O 1
ATOM 703 N N . ILE A 1 87 ? -10.648 -9.620 13.612 1.00 97.50 87 ILE A N 1
ATOM 704 C CA . ILE A 1 87 ? -10.762 -9.356 12.173 1.00 97.50 87 ILE A CA 1
ATOM 705 C C . ILE A 1 87 ? -10.035 -8.064 11.793 1.00 97.50 87 ILE A C 1
ATOM 707 O O . ILE A 1 87 ? -9.259 -8.069 10.840 1.00 97.50 87 ILE A O 1
ATOM 711 N N . ALA A 1 88 ? -10.226 -6.985 12.555 1.00 96.25 88 ALA A N 1
ATOM 712 C CA . ALA A 1 88 ? -9.570 -5.707 12.305 1.00 96.25 88 ALA A CA 1
ATOM 713 C C . ALA A 1 88 ? -8.045 -5.850 12.336 1.00 96.25 88 ALA A C 1
ATOM 715 O O . ALA A 1 88 ? -7.385 -5.447 11.387 1.00 96.25 88 ALA A O 1
ATOM 716 N N . SER A 1 89 ? -7.492 -6.503 13.363 1.00 97.06 89 SER A N 1
ATOM 717 C CA . SER A 1 89 ? -6.042 -6.722 13.465 1.00 97.06 89 SER A CA 1
ATOM 718 C C . SER A 1 89 ? -5.487 -7.608 12.343 1.00 97.06 89 SER A C 1
ATOM 720 O O . SER A 1 89 ? -4.389 -7.357 11.850 1.00 97.06 89 SER A O 1
ATOM 722 N N . SER A 1 90 ? -6.246 -8.610 11.885 1.00 97.50 90 SER A N 1
ATOM 723 C CA . SER A 1 90 ? -5.824 -9.464 10.771 1.00 97.50 90 SER A CA 1
ATOM 724 C C . SER A 1 90 ? -5.815 -8.710 9.441 1.00 97.50 90 SER A C 1
ATOM 726 O O . SER A 1 90 ? -4.913 -8.919 8.630 1.00 97.50 90 SER A O 1
ATOM 728 N N . VAL A 1 91 ? -6.806 -7.849 9.198 1.00 95.94 91 VAL A N 1
ATOM 729 C CA . VAL A 1 91 ? -6.882 -7.047 7.968 1.00 95.94 91 VAL A CA 1
ATOM 730 C C . VAL A 1 91 ? -5.817 -5.954 7.978 1.00 95.94 91 VAL A C 1
ATOM 732 O O . VAL A 1 91 ? -5.134 -5.775 6.973 1.00 95.94 91 VAL A O 1
ATOM 735 N N . ASP A 1 92 ? -5.634 -5.279 9.111 1.00 94.00 92 ASP A N 1
ATOM 736 C CA . ASP A 1 92 ? -4.653 -4.202 9.268 1.00 94.00 92 ASP A CA 1
ATOM 737 C C . ASP A 1 92 ? -3.210 -4.717 9.149 1.00 94.00 92 ASP A C 1
ATOM 739 O O . ASP A 1 92 ? -2.366 -4.070 8.538 1.00 94.00 92 ASP A O 1
ATOM 743 N N . GLY A 1 93 ? -2.932 -5.934 9.632 1.00 94.94 93 GLY A N 1
ATOM 744 C CA . GLY A 1 93 ? -1.638 -6.590 9.429 1.00 94.94 93 GLY A CA 1
ATOM 745 C C . GLY A 1 93 ? -1.453 -7.184 8.026 1.00 94.94 93 GLY A C 1
ATOM 746 O O . GLY A 1 93 ? -0.367 -7.099 7.453 1.00 94.94 93 GLY A O 1
ATOM 747 N N . GLY A 1 94 ? -2.497 -7.788 7.451 1.00 96.69 94 GLY A N 1
ATOM 748 C CA . GLY A 1 94 ? -2.416 -8.461 6.151 1.00 96.69 94 GLY A CA 1
ATOM 749 C C . GLY A 1 94 ? -2.374 -7.504 4.959 1.00 96.69 94 GLY A C 1
ATOM 750 O O . GLY A 1 94 ? -1.694 -7.777 3.967 1.00 96.69 94 GLY A O 1
ATOM 751 N N . ALA A 1 95 ? -3.066 -6.367 5.042 1.00 94.12 95 ALA A N 1
ATOM 752 C CA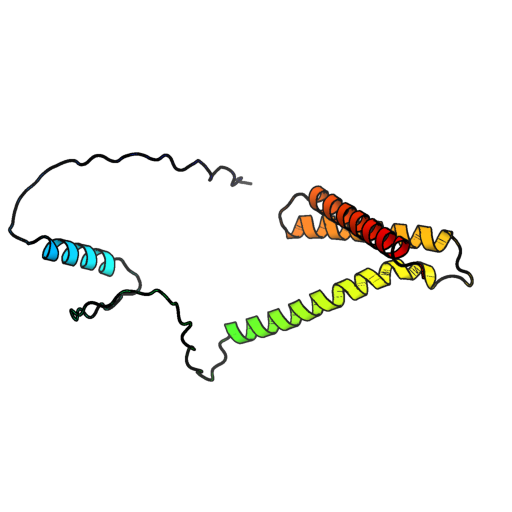 . ALA A 1 95 ? -3.152 -5.420 3.936 1.00 94.12 95 ALA A CA 1
ATOM 753 C C . ALA A 1 95 ? -1.782 -4.833 3.522 1.00 94.12 95 ALA A C 1
ATOM 755 O O . ALA A 1 95 ? -1.492 -4.864 2.324 1.00 94.12 95 ALA A O 1
ATOM 756 N N . PRO A 1 96 ? -0.892 -4.382 4.434 1.00 93.75 96 PRO A N 1
ATOM 757 C CA . PRO A 1 96 ? 0.453 -3.922 4.073 1.00 93.75 96 PRO A CA 1
ATOM 758 C C . PRO A 1 96 ? 1.321 -4.996 3.411 1.00 93.75 96 PRO A C 1
ATOM 760 O O . PRO A 1 96 ? 2.091 -4.695 2.497 1.00 93.75 96 PRO A O 1
ATOM 763 N N . VAL A 1 97 ? 1.186 -6.258 3.827 1.00 95.44 97 VAL A N 1
ATOM 764 C CA . VAL A 1 97 ? 1.908 -7.383 3.212 1.00 95.44 97 V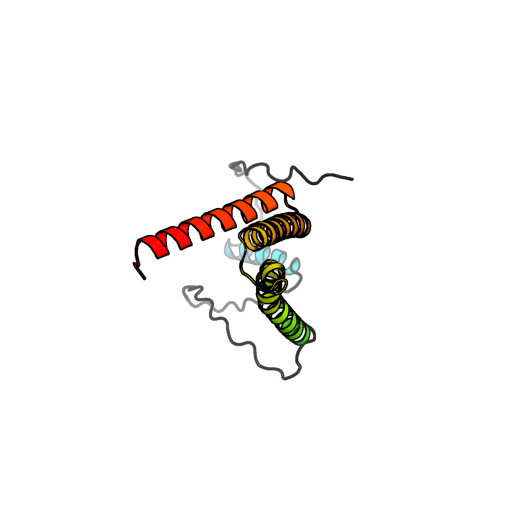AL A CA 1
ATOM 765 C C . VAL A 1 97 ? 1.483 -7.539 1.754 1.00 95.44 97 VAL A C 1
ATOM 767 O O . VAL A 1 97 ? 2.321 -7.551 0.856 1.00 95.44 97 VAL A O 1
ATOM 770 N N . LEU A 1 98 ? 0.178 -7.567 1.490 1.00 93.69 98 LEU A N 1
ATOM 771 C CA . LEU A 1 98 ? -0.326 -7.667 0.119 1.00 93.69 98 LEU A CA 1
ATOM 772 C C . LEU A 1 98 ? 0.030 -6.425 -0.709 1.00 93.69 98 LEU A C 1
ATOM 774 O O . LEU A 1 98 ? 0.439 -6.546 -1.864 1.00 93.69 98 LEU A O 1
ATOM 778 N N . GLY A 1 99 ? -0.073 -5.241 -0.104 1.00 92.88 99 GLY A N 1
ATOM 779 C CA . GLY A 1 99 ? 0.259 -3.972 -0.746 1.00 92.88 99 GLY A CA 1
ATOM 780 C C . GLY A 1 99 ? 1.738 -3.836 -1.113 1.00 92.88 99 GLY A C 1
ATOM 781 O O . GLY A 1 99 ? 2.047 -3.178 -2.102 1.00 92.88 99 GLY A O 1
ATOM 782 N N . SER A 1 100 ? 2.644 -4.477 -0.370 1.00 92.75 100 SER A N 1
ATOM 783 C CA . SER A 1 100 ? 4.088 -4.457 -0.655 1.00 92.75 100 SER A CA 1
ATOM 784 C C . SER A 1 100 ? 4.543 -5.573 -1.598 1.00 92.75 100 SER A C 1
ATOM 786 O O . SER A 1 100 ? 5.483 -5.369 -2.363 1.00 92.75 100 SER A O 1
ATOM 788 N N . ILE A 1 101 ? 3.864 -6.725 -1.608 1.00 95.88 101 ILE A N 1
ATOM 789 C CA . ILE A 1 101 ? 4.168 -7.829 -2.533 1.00 95.88 101 ILE A CA 1
ATOM 790 C C . ILE A 1 101 ? 3.783 -7.480 -3.974 1.00 95.88 101 ILE A C 1
ATOM 792 O O . ILE A 1 101 ? 4.498 -7.833 -4.910 1.00 95.88 101 ILE A O 1
ATOM 796 N N . LEU A 1 102 ? 2.664 -6.785 -4.178 1.00 94.75 102 LEU A N 1
ATOM 797 C CA . LEU A 1 102 ? 2.119 -6.557 -5.517 1.00 94.75 102 LEU A CA 1
ATOM 798 C C . LEU A 1 102 ? 3.067 -5.760 -6.453 1.00 94.75 102 LEU A C 1
ATOM 800 O O . LEU A 1 102 ? 3.262 -6.194 -7.589 1.00 94.75 102 LEU A O 1
ATOM 804 N N . PRO A 1 103 ? 3.745 -4.680 -6.009 1.00 94.88 103 PRO A N 1
ATOM 805 C CA . PRO A 1 103 ? 4.789 -4.010 -6.793 1.00 94.88 103 PRO A CA 1
ATOM 806 C C . PRO A 1 103 ? 6.040 -4.855 -7.053 1.00 94.88 103 PRO A C 1
ATOM 808 O O . PRO A 1 103 ? 6.804 -4.523 -7.955 1.00 94.88 103 PRO A O 1
ATOM 811 N N . LEU A 1 104 ? 6.275 -5.924 -6.283 1.00 94.31 104 LEU A N 1
ATOM 812 C CA . LEU A 1 104 ? 7.436 -6.800 -6.461 1.00 94.31 104 LEU A CA 1
ATOM 813 C C . LEU A 1 104 ? 7.232 -7.842 -7.564 1.00 94.31 104 LEU A C 1
ATOM 815 O O . LEU A 1 104 ? 8.213 -8.378 -8.072 1.00 94.31 104 LEU A O 1
ATOM 819 N N . ILE A 1 105 ? 5.982 -8.100 -7.967 1.00 93.81 105 ILE A N 1
ATOM 820 C CA . ILE A 1 105 ? 5.632 -9.100 -8.986 1.00 93.81 105 ILE A CA 1
ATOM 821 C C . ILE A 1 105 ? 6.494 -9.002 -10.258 1.00 93.81 105 ILE A C 1
ATOM 823 O O . ILE A 1 105 ? 6.993 -10.040 -10.690 1.00 93.81 105 ILE A O 1
ATOM 827 N N . PRO A 1 106 ? 6.738 -7.816 -10.851 1.00 91.94 106 PRO A N 1
ATOM 828 C CA . PRO A 1 106 ? 7.544 -7.706 -12.065 1.00 91.94 106 PRO A CA 1
ATOM 829 C C . PRO A 1 106 ? 8.967 -8.247 -11.907 1.00 91.94 106 PRO A C 1
ATOM 831 O O . PRO A 1 106 ? 9.526 -8.733 -12.878 1.00 91.94 106 PRO A O 1
ATOM 834 N N . PHE A 1 107 ? 9.544 -8.220 -10.704 1.00 92.31 107 PHE A N 1
ATOM 835 C CA . PHE A 1 107 ? 10.897 -8.725 -10.463 1.00 92.31 107 PHE A CA 1
ATOM 836 C C . PHE A 1 107 ? 10.984 -10.254 -10.394 1.00 92.31 107 PHE A C 1
ATOM 838 O O . PHE A 1 107 ? 12.085 -10.792 -10.439 1.00 92.31 107 PHE A O 1
ATOM 845 N N . PHE A 1 108 ? 9.853 -10.963 -10.303 1.00 92.06 108 PHE A N 1
ATOM 846 C CA . PHE A 1 108 ? 9.828 -12.428 -10.375 1.00 92.06 108 PHE A CA 1
ATOM 847 C C . PHE A 1 108 ? 9.833 -12.958 -11.814 1.00 92.06 108 PHE A C 1
ATOM 849 O O . PHE A 1 108 ? 10.000 -14.159 -12.020 1.00 92.06 108 PHE A O 1
ATOM 856 N N . PHE A 1 109 ? 9.639 -12.088 -12.807 1.00 87.25 109 PHE A N 1
ATOM 857 C CA . PHE A 1 109 ? 9.626 -12.461 -14.215 1.00 87.25 109 PHE A CA 1
ATOM 858 C C . PHE A 1 109 ? 10.891 -11.935 -14.892 1.00 87.25 109 PHE A C 1
ATOM 860 O O . PHE A 1 109 ? 11.072 -10.730 -14.985 1.00 87.25 109 PHE A O 1
ATOM 867 N N . GLY A 1 110 ? 11.740 -12.834 -15.392 1.00 80.12 110 GLY A N 1
ATOM 868 C CA . GLY A 1 110 ? 12.941 -12.496 -16.160 1.00 80.12 110 GLY A CA 1
ATOM 869 C C . GLY A 1 110 ? 14.246 -12.904 -15.473 1.00 80.12 110 GLY A C 1
ATOM 870 O O . GLY A 1 110 ? 14.385 -12.815 -14.259 1.00 80.12 110 GLY A O 1
ATOM 871 N N . ASP A 1 111 ? 15.223 -13.328 -16.276 1.00 80.31 111 ASP A N 1
ATOM 872 C CA . ASP A 1 111 ? 16.521 -13.820 -15.784 1.00 80.31 111 ASP A CA 1
ATOM 873 C C . ASP A 1 111 ? 17.486 -12.690 -15.376 1.00 80.31 111 ASP A C 1
ATOM 875 O O . ASP A 1 111 ? 18.536 -12.940 -14.786 1.00 80.31 111 ASP A O 1
ATOM 879 N N . SER A 1 112 ? 17.160 -11.430 -15.700 1.00 85.19 112 SER A N 1
ATOM 880 C CA . SER A 1 112 ? 18.006 -10.268 -15.404 1.00 85.19 112 SER A CA 1
ATOM 881 C C . SER A 1 112 ? 17.211 -9.044 -14.949 1.00 85.19 112 SER A C 1
ATOM 883 O O . SER A 1 112 ? 16.124 -8.741 -15.449 1.00 85.19 112 SER A O 1
ATOM 885 N N . LEU A 1 113 ? 17.800 -8.290 -14.016 1.00 86.62 113 LEU A N 1
ATOM 886 C CA . LEU A 1 113 ? 17.220 -7.073 -13.453 1.00 86.62 113 LEU A CA 1
ATOM 887 C C . LEU A 1 113 ? 17.373 -5.891 -14.429 1.00 86.62 113 LEU A C 1
ATOM 889 O O . LEU A 1 113 ? 18.280 -5.070 -14.323 1.00 86.62 113 LEU A O 1
ATOM 893 N N . SER A 1 114 ? 16.491 -5.826 -15.426 1.00 89.12 114 SER A N 1
ATOM 894 C CA . SER A 1 114 ? 16.434 -4.705 -16.379 1.00 89.12 114 SER A CA 1
ATOM 895 C C . SER A 1 114 ? 15.676 -3.491 -15.823 1.00 89.12 114 SER A C 1
ATOM 897 O O . SER A 1 114 ? 14.745 -3.641 -15.029 1.00 89.12 114 SER A O 1
ATOM 899 N N . ILE A 1 115 ? 16.006 -2.292 -16.325 1.00 91.06 115 ILE A N 1
ATOM 900 C CA . ILE A 1 115 ? 15.322 -1.019 -16.024 1.00 91.06 115 ILE A CA 1
ATOM 901 C C . ILE A 1 115 ? 13.804 -1.102 -16.268 1.00 91.06 115 ILE A C 1
ATOM 903 O O . ILE A 1 115 ? 13.018 -0.428 -15.607 1.00 91.06 115 ILE A O 1
ATOM 907 N N . PHE A 1 116 ? 13.385 -1.963 -17.201 1.00 91.31 116 PHE A N 1
ATOM 908 C CA . PHE A 1 116 ? 11.981 -2.177 -17.528 1.00 91.31 116 PHE A CA 1
ATOM 909 C C . PHE A 1 116 ? 11.183 -2.729 -16.336 1.00 91.31 116 PHE A C 1
ATOM 911 O O . PHE A 1 116 ? 10.090 -2.238 -16.065 1.00 91.31 116 PHE A O 1
ATOM 918 N N . HIS A 1 117 ? 11.740 -3.674 -15.569 1.00 92.75 117 HIS A N 1
ATOM 919 C CA . HIS A 1 117 ? 11.069 -4.241 -14.391 1.00 92.75 117 HIS A CA 1
ATOM 920 C C . HIS A 1 117 ? 10.838 -3.180 -13.315 1.00 92.75 117 HIS A C 1
ATOM 922 O O . HIS A 1 117 ? 9.761 -3.132 -12.728 1.00 92.75 117 HIS A O 1
ATOM 928 N N . PHE A 1 118 ? 11.802 -2.271 -13.124 1.00 92.25 118 PHE A N 1
ATOM 929 C CA . PHE A 1 118 ? 11.647 -1.127 -12.225 1.00 92.25 118 PHE A CA 1
ATOM 930 C C . PHE A 1 118 ? 10.523 -0.196 -12.678 1.00 92.25 118 PHE A C 1
ATOM 932 O O . PHE A 1 118 ? 9.699 0.209 -11.861 1.00 92.25 118 PHE A O 1
ATOM 939 N N . LEU A 1 119 ? 10.457 0.122 -13.974 1.00 94.44 119 LEU A N 1
ATOM 940 C CA . LEU A 1 119 ? 9.430 1.017 -14.505 1.00 94.44 119 LEU A CA 1
ATOM 941 C C . LEU A 1 119 ? 8.023 0.421 -14.342 1.00 94.44 119 LEU A C 1
ATOM 943 O O . LEU A 1 119 ? 7.100 1.120 -13.920 1.00 94.44 119 LEU A O 1
ATOM 947 N N . VAL A 1 120 ? 7.873 -0.881 -14.602 1.00 94.88 120 VAL A N 1
ATOM 948 C CA . VAL A 1 120 ? 6.612 -1.604 -14.384 1.00 94.88 120 VAL A CA 1
ATOM 949 C C . VAL A 1 120 ? 6.269 -1.670 -12.894 1.00 94.88 120 VAL A C 1
ATOM 951 O O . VAL A 1 120 ? 5.131 -1.381 -12.531 1.00 94.88 120 VAL A O 1
ATOM 954 N N . ALA A 1 121 ? 7.229 -1.980 -12.020 1.00 95.00 121 ALA A N 1
ATOM 955 C CA . ALA A 1 121 ? 7.020 -2.034 -10.572 1.00 95.00 121 ALA A CA 1
ATOM 956 C C . ALA A 1 121 ? 6.552 -0.689 -9.997 1.00 95.00 121 ALA A C 1
ATOM 958 O O . ALA A 1 121 ? 5.574 -0.642 -9.249 1.00 95.00 121 ALA A O 1
ATOM 959 N N . TYR A 1 122 ? 7.185 0.419 -10.398 1.00 94.25 122 TYR A N 1
ATOM 960 C CA . TYR A 1 122 ? 6.740 1.764 -10.022 1.00 94.25 122 TYR A CA 1
ATOM 961 C C . TYR A 1 122 ? 5.361 2.101 -10.596 1.00 94.25 122 TYR A C 1
ATOM 963 O O . TYR A 1 122 ? 4.543 2.702 -9.898 1.00 94.25 122 TYR A O 1
ATOM 971 N N . GLY A 1 123 ? 5.067 1.682 -11.830 1.00 95.19 123 GLY A N 1
ATOM 972 C CA . GLY A 1 123 ? 3.736 1.824 -12.420 1.00 95.19 123 GLY A CA 1
ATOM 973 C C . GLY A 1 123 ? 2.658 1.101 -11.605 1.00 95.19 123 GLY A C 1
ATOM 974 O O . GLY A 1 123 ? 1.626 1.692 -11.285 1.00 95.19 123 GLY A O 1
ATOM 975 N N . VAL A 1 124 ? 2.926 -0.144 -11.201 1.00 95.81 124 VAL A N 1
ATOM 976 C CA . VAL A 1 124 ? 2.049 -0.940 -10.328 1.00 95.81 124 VAL A CA 1
ATOM 977 C C . VAL A 1 124 ? 1.882 -0.264 -8.966 1.00 95.81 124 VAL A C 1
ATOM 979 O O . VAL A 1 124 ? 0.753 -0.109 -8.504 1.00 95.81 124 VAL A O 1
ATOM 982 N N . LEU A 1 125 ? 2.971 0.207 -8.351 1.00 95.44 125 LEU A N 1
ATOM 983 C CA . LEU A 1 125 ? 2.933 0.927 -7.076 1.00 95.44 125 LEU A CA 1
ATOM 984 C C . LEU A 1 125 ? 2.030 2.168 -7.148 1.00 95.44 125 LEU A C 1
ATOM 986 O O . LEU A 1 125 ? 1.152 2.341 -6.304 1.00 95.44 125 LEU A O 1
ATOM 990 N N . ILE A 1 126 ? 2.203 3.013 -8.166 1.00 94.56 126 ILE A N 1
ATOM 991 C CA . ILE A 1 126 ? 1.392 4.225 -8.347 1.00 94.56 126 ILE A CA 1
ATOM 992 C C . ILE A 1 126 ? -0.076 3.861 -8.597 1.00 94.56 126 ILE A C 1
ATOM 994 O O . ILE A 1 126 ? -0.964 4.473 -8.002 1.00 94.56 126 ILE A O 1
ATOM 998 N N . ALA A 1 127 ? -0.348 2.849 -9.425 1.00 95.31 127 ALA A N 1
ATOM 999 C CA . ALA A 1 127 ? -1.710 2.385 -9.680 1.00 95.31 127 ALA A CA 1
ATOM 1000 C C . ALA A 1 127 ? -2.402 1.909 -8.391 1.00 95.31 127 ALA A C 1
ATOM 1002 O O . ALA A 1 127 ? -3.557 2.265 -8.148 1.00 95.31 127 ALA A O 1
ATOM 1003 N N . ILE A 1 128 ? -1.684 1.175 -7.533 1.00 95.38 128 ILE A N 1
ATOM 1004 C CA . ILE A 1 128 ? -2.173 0.734 -6.220 1.00 95.38 128 ILE A CA 1
ATOM 1005 C C . ILE A 1 128 ? -2.462 1.932 -5.312 1.00 95.38 128 ILE A C 1
ATOM 1007 O O . ILE A 1 128 ? -3.529 1.969 -4.700 1.00 95.38 128 ILE A O 1
ATOM 1011 N N . LEU A 1 129 ? -1.570 2.927 -5.246 1.00 94.38 129 LEU A N 1
ATOM 1012 C CA . LEU A 1 129 ? -1.788 4.140 -4.446 1.00 94.38 129 LEU A CA 1
ATOM 1013 C C . LEU A 1 129 ? -3.012 4.927 -4.927 1.00 94.38 129 LEU A C 1
ATOM 1015 O O . LEU A 1 129 ? -3.839 5.345 -4.119 1.00 94.38 129 LEU A O 1
ATOM 1019 N N . ILE A 1 130 ? -3.183 5.098 -6.237 1.00 94.31 130 ILE A N 1
ATOM 1020 C CA . ILE A 1 130 ? -4.362 5.781 -6.782 1.00 94.31 130 ILE A CA 1
ATOM 1021 C C . ILE A 1 130 ? -5.630 4.987 -6.451 1.00 94.31 130 ILE A C 1
ATOM 1023 O O . ILE A 1 130 ? -6.602 5.564 -5.958 1.00 94.31 130 ILE A O 1
ATOM 1027 N N . TYR A 1 131 ? -5.616 3.669 -6.666 1.00 94.94 131 TYR A N 1
ATOM 1028 C CA . TYR A 1 131 ? -6.749 2.796 -6.366 1.00 94.94 131 TYR A CA 1
ATOM 1029 C C . TYR A 1 131 ? -7.134 2.844 -4.881 1.00 94.94 131 TYR A C 1
ATOM 1031 O O . TYR A 1 131 ? -8.299 3.080 -4.557 1.00 94.94 131 TYR A O 1
ATOM 1039 N N . LEU A 1 132 ? -6.160 2.692 -3.978 1.00 93.88 132 LEU A N 1
ATOM 1040 C CA . LEU A 1 132 ? -6.359 2.785 -2.529 1.00 93.88 132 LEU A CA 1
ATOM 1041 C C . LEU A 1 132 ? -6.871 4.161 -2.121 1.00 93.88 132 LEU A C 1
ATOM 1043 O O . LEU A 1 132 ? -7.801 4.251 -1.328 1.00 93.88 132 LEU A O 1
ATOM 1047 N N . GLY A 1 133 ? -6.315 5.234 -2.673 1.00 93.44 133 GLY A N 1
ATOM 1048 C CA . GLY A 1 133 ? -6.757 6.581 -2.343 1.00 93.44 133 GLY A CA 1
ATOM 1049 C C . GLY A 1 133 ? -8.195 6.860 -2.791 1.00 93.44 133 GLY A C 1
ATOM 1050 O O . GLY A 1 133 ? -8.978 7.411 -2.019 1.00 93.44 133 GLY A O 1
ATOM 1051 N N . VAL A 1 134 ? -8.594 6.408 -3.984 1.00 94.44 134 VAL A N 1
ATOM 1052 C CA . VAL A 1 134 ? -9.998 6.481 -4.431 1.00 94.44 134 VAL A CA 1
ATOM 1053 C C . VAL A 1 134 ? -10.899 5.618 -3.545 1.00 94.44 134 VAL A C 1
ATOM 1055 O O . VAL A 1 134 ? -11.975 6.065 -3.140 1.00 94.44 134 VAL A O 1
ATOM 1058 N N . PHE A 1 135 ? -10.462 4.402 -3.211 1.00 93.75 135 PHE A N 1
ATOM 1059 C CA . PHE A 1 135 ? -11.204 3.481 -2.352 1.00 93.75 135 PHE A CA 1
ATOM 1060 C C . PHE A 1 135 ? -11.435 4.062 -0.950 1.00 93.75 135 PHE A C 1
ATOM 1062 O O . PHE A 1 135 ? -12.570 4.079 -0.471 1.00 93.75 135 PHE A O 1
ATOM 1069 N N . LEU A 1 136 ? -10.387 4.606 -0.328 1.00 91.75 136 LEU A N 1
ATOM 1070 C CA . LEU A 1 136 ? -10.460 5.283 0.965 1.00 91.75 136 LEU A CA 1
ATOM 1071 C C . LEU A 1 136 ? -11.355 6.518 0.897 1.00 91.75 136 LEU A C 1
ATOM 1073 O O . LEU A 1 136 ? -12.164 6.725 1.796 1.00 91.75 136 LEU A O 1
ATOM 1077 N N . GLY A 1 137 ? -11.280 7.295 -0.187 1.00 91.94 137 GLY A N 1
ATOM 1078 C CA . GLY A 1 137 ? -12.185 8.422 -0.401 1.00 91.94 137 GLY A CA 1
ATOM 1079 C C . GLY A 1 137 ? -13.654 7.992 -0.430 1.00 91.94 137 GLY A C 1
ATOM 1080 O O . GLY A 1 137 ? -14.487 8.647 0.194 1.00 91.94 137 GLY A O 1
ATOM 1081 N N . LYS A 1 138 ? -13.957 6.858 -1.079 1.00 92.06 138 LYS A N 1
ATOM 1082 C CA . LYS A 1 138 ? -15.314 6.292 -1.142 1.00 92.06 138 LYS A CA 1
ATOM 1083 C C . LYS A 1 138 ? -15.815 5.819 0.227 1.00 92.06 138 LYS A C 1
ATOM 1085 O O . LYS A 1 138 ? -16.963 6.079 0.568 1.00 92.06 138 LYS A O 1
ATOM 1090 N N . ILE A 1 139 ? -14.973 5.133 1.007 1.00 92.25 139 ILE A N 1
ATOM 1091 C CA . ILE A 1 139 ? -15.337 4.641 2.350 1.00 92.25 139 ILE A CA 1
ATOM 1092 C C . ILE A 1 139 ? -15.454 5.792 3.359 1.00 92.25 139 ILE A C 1
ATOM 1094 O O . ILE A 1 139 ? -16.331 5.771 4.216 1.00 92.25 139 ILE A O 1
ATOM 1098 N N . SER A 1 140 ? -14.596 6.807 3.255 1.00 88.38 140 SER A N 1
ATOM 1099 C CA . SER A 1 140 ? -14.526 7.914 4.215 1.00 88.38 140 SER A CA 1
ATOM 1100 C C . SER A 1 140 ? -15.608 8.986 4.010 1.00 88.38 140 SER A C 1
ATOM 1102 O O . SER A 1 140 ? -15.620 9.971 4.748 1.00 88.38 140 SER A O 1
ATOM 1104 N N . GLY A 1 141 ? -16.471 8.860 2.993 1.00 86.38 141 GLY A N 1
ATOM 1105 C CA . GLY A 1 141 ? -17.458 9.890 2.638 1.00 86.38 141 GLY A CA 1
ATOM 1106 C C . GLY A 1 141 ? -16.836 11.214 2.165 1.00 86.38 141 GLY A C 1
ATOM 1107 O O . GLY A 1 141 ? -17.495 12.251 2.181 1.00 86.38 141 GLY A O 1
ATOM 1108 N N . GLY A 1 142 ? -15.556 11.198 1.779 1.00 85.81 142 GLY A N 1
ATOM 1109 C CA . GLY A 1 142 ? -14.806 12.369 1.335 1.00 85.81 142 GLY A CA 1
ATOM 1110 C C . GLY A 1 142 ? -14.655 12.439 -0.186 1.00 85.81 142 GLY A C 1
ATOM 1111 O O . GLY A 1 142 ? -15.115 11.582 -0.934 1.00 85.81 142 GLY A O 1
ATOM 1112 N N . GLY A 1 143 ? -13.956 13.467 -0.673 1.00 89.38 143 GLY A N 1
ATOM 1113 C CA . GLY A 1 143 ? -13.661 13.588 -2.103 1.00 89.38 143 GLY A CA 1
ATOM 1114 C C . GLY A 1 143 ? -12.695 12.498 -2.577 1.00 89.38 143 GLY A C 1
ATOM 1115 O O . GLY A 1 143 ? -11.543 12.475 -2.144 1.00 89.38 143 GLY A O 1
ATOM 1116 N N . HIS A 1 144 ? -13.128 11.641 -3.508 1.00 89.62 144 HIS A N 1
ATOM 1117 C CA . HIS A 1 144 ? -12.335 10.512 -4.024 1.00 89.62 144 HIS A CA 1
ATOM 1118 C C . HIS A 1 144 ? -10.950 10.940 -4.536 1.00 89.62 144 HIS A C 1
ATOM 1120 O O . HIS A 1 144 ? -9.929 10.359 -4.173 1.00 89.62 144 HIS A O 1
ATOM 1126 N N . ALA A 1 145 ? -10.908 12.015 -5.330 1.00 89.31 145 ALA A N 1
ATOM 1127 C CA . ALA A 1 145 ? -9.665 12.557 -5.873 1.00 89.31 145 ALA A CA 1
ATOM 1128 C C . ALA A 1 145 ? -8.766 13.175 -4.788 1.00 89.31 145 ALA A C 1
ATOM 1130 O O . ALA A 1 145 ? -7.547 13.051 -4.855 1.00 89.31 145 ALA A O 1
ATOM 1131 N N . LYS A 1 146 ? -9.352 13.796 -3.751 1.00 90.88 146 LYS A N 1
ATOM 1132 C CA . LYS A 1 146 ? -8.591 14.419 -2.657 1.00 90.88 146 LYS A CA 1
ATOM 1133 C C . LYS A 1 146 ? -7.785 13.376 -1.884 1.00 90.88 146 LYS A C 1
ATOM 1135 O O . LYS A 1 146 ? -6.637 13.645 -1.537 1.00 90.88 146 LYS A O 1
ATOM 1140 N N . TYR A 1 147 ? -8.370 12.207 -1.627 1.00 93.25 147 TYR A N 1
ATOM 1141 C CA . TYR A 1 147 ? -7.674 11.114 -0.946 1.00 93.25 147 TYR A CA 1
ATOM 1142 C C . TYR A 1 147 ? -6.610 10.461 -1.833 1.00 93.25 147 TYR A C 1
ATOM 1144 O O . TYR A 1 147 ? -5.514 10.196 -1.347 1.00 93.25 147 TYR A O 1
ATOM 1152 N N . ALA A 1 148 ? -6.878 10.278 -3.130 1.00 90.25 148 ALA A N 1
ATOM 1153 C CA . ALA A 1 148 ? -5.873 9.801 -4.083 1.00 90.25 148 ALA A CA 1
ATOM 1154 C C . ALA A 1 148 ? -4.639 10.709 -4.137 1.00 90.25 148 ALA A C 1
ATOM 1156 O O . ALA A 1 148 ? -3.516 10.224 -4.014 1.00 90.25 148 ALA A O 1
ATOM 1157 N N . ILE A 1 149 ? -4.844 12.025 -4.234 1.00 94.19 149 ILE A N 1
ATOM 1158 C CA . ILE A 1 149 ? -3.744 12.993 -4.245 1.00 94.19 149 ILE A CA 1
ATOM 1159 C C . ILE A 1 149 ? -2.973 12.945 -2.923 1.00 94.19 149 ILE A C 1
ATOM 1161 O O . ILE A 1 149 ? -1.755 12.820 -2.957 1.00 94.19 149 ILE A O 1
ATOM 1165 N N . HIS A 1 150 ? -3.652 12.960 -1.768 1.00 94.38 150 HIS A N 1
ATOM 1166 C CA . HIS A 1 150 ? -2.967 12.863 -0.472 1.00 94.38 150 HIS A CA 1
ATOM 1167 C C . HIS A 1 150 ? -2.119 11.597 -0.351 1.00 94.38 150 HIS A C 1
ATOM 1169 O O . HIS A 1 150 ? -1.000 11.677 0.147 1.00 94.38 150 HIS A O 1
ATOM 1175 N N . LEU A 1 151 ? -2.623 10.445 -0.806 1.00 94.94 151 LEU A N 1
ATOM 1176 C CA . LEU A 1 151 ? -1.897 9.183 -0.683 1.00 94.94 151 LEU A CA 1
ATOM 1177 C C . LEU A 1 151 ? -0.671 9.134 -1.606 1.00 94.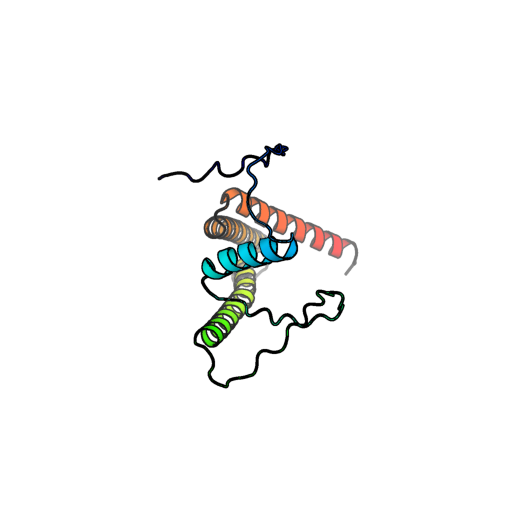94 151 LEU A C 1
ATOM 1179 O O . LEU A 1 151 ? 0.395 8.688 -1.186 1.00 94.94 151 LEU A O 1
ATOM 1183 N N . VAL A 1 152 ? -0.789 9.653 -2.832 1.00 94.31 152 VAL A N 1
ATOM 1184 C CA . VAL A 1 152 ? 0.352 9.780 -3.754 1.00 94.31 152 VAL A CA 1
ATOM 1185 C C . VAL A 1 152 ? 1.380 10.774 -3.213 1.00 94.31 152 VAL A C 1
ATOM 1187 O O . VAL A 1 152 ? 2.569 10.462 -3.190 1.00 94.31 152 VAL A O 1
ATOM 1190 N N . THR A 1 153 ? 0.948 11.941 -2.724 1.00 95.19 153 THR A N 1
ATOM 1191 C CA . THR A 1 153 ? 1.847 12.930 -2.112 1.00 95.19 153 THR A CA 1
ATOM 1192 C C . THR A 1 153 ? 2.550 12.353 -0.889 1.00 95.19 153 THR A C 1
ATOM 1194 O O . THR A 1 153 ? 3.760 12.505 -0.783 1.00 95.19 153 THR A O 1
ATOM 1197 N N . ALA A 1 154 ? 1.840 11.630 -0.017 1.00 95.69 154 ALA A N 1
ATOM 1198 C CA . ALA A 1 154 ? 2.446 10.943 1.120 1.00 95.69 154 ALA A CA 1
ATOM 1199 C C . ALA A 1 154 ? 3.510 9.933 0.666 1.00 95.69 154 ALA A C 1
ATOM 1201 O O . ALA A 1 154 ? 4.613 9.942 1.203 1.00 95.69 154 ALA A O 1
ATOM 1202 N N . GLY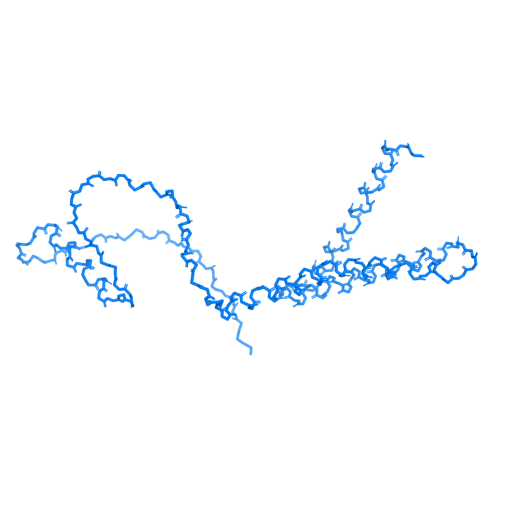 A 1 155 ? 3.226 9.134 -0.369 1.00 94.62 155 GLY A N 1
ATOM 1203 C CA . GLY A 1 155 ? 4.201 8.211 -0.955 1.00 94.62 155 GLY A CA 1
ATOM 1204 C C . GLY A 1 155 ? 5.454 8.917 -1.485 1.00 94.62 155 GLY A C 1
ATOM 1205 O O . GLY A 1 155 ? 6.570 8.485 -1.198 1.00 94.62 155 GLY A O 1
ATOM 1206 N N . ILE A 1 156 ? 5.291 10.038 -2.196 1.00 95.69 156 ILE A N 1
ATOM 1207 C CA . ILE A 1 156 ? 6.414 10.863 -2.671 1.00 95.69 156 ILE A CA 1
ATOM 1208 C C . ILE A 1 156 ? 7.199 11.439 -1.487 1.00 95.69 156 ILE A C 1
ATOM 1210 O O . ILE A 1 156 ? 8.426 11.394 -1.488 1.00 95.69 156 ILE A O 1
ATOM 1214 N N . THR A 1 157 ? 6.520 11.950 -0.457 1.00 96.88 157 THR A N 1
ATOM 1215 C CA . THR A 1 157 ? 7.176 12.461 0.752 1.00 96.88 157 THR A CA 1
ATOM 1216 C C . THR A 1 157 ? 7.980 11.365 1.449 1.00 96.88 157 THR A C 1
ATOM 1218 O O . THR A 1 157 ? 9.138 11.598 1.789 1.00 96.88 157 THR A O 1
ATOM 1221 N N . THR A 1 158 ? 7.425 10.162 1.611 1.00 95.50 158 THR A N 1
ATOM 1222 C CA . THR A 1 158 ? 8.150 9.020 2.184 1.00 95.50 158 THR A CA 1
ATOM 1223 C C . THR A 1 158 ? 9.366 8.653 1.339 1.00 95.50 158 THR A C 1
ATOM 1225 O O . THR A 1 158 ? 10.444 8.475 1.898 1.00 95.50 158 THR A O 1
ATOM 1228 N N . LEU A 1 159 ? 9.236 8.620 0.009 1.00 93.81 159 LEU A N 1
ATOM 1229 C CA . LEU A 1 159 ? 10.359 8.367 -0.896 1.00 93.81 159 LEU A CA 1
ATOM 1230 C C . LEU A 1 159 ? 11.478 9.403 -0.714 1.00 93.81 159 LEU A C 1
ATOM 1232 O O . LEU A 1 159 ? 12.642 9.029 -0.592 1.00 93.81 159 LEU A O 1
ATOM 1236 N N . LEU A 1 160 ? 11.137 10.694 -0.655 1.00 95.81 160 LEU A N 1
ATOM 1237 C CA . LEU A 1 160 ? 12.112 11.767 -0.439 1.00 95.81 160 LEU A CA 1
ATOM 1238 C C . LEU A 1 160 ? 12.823 11.631 0.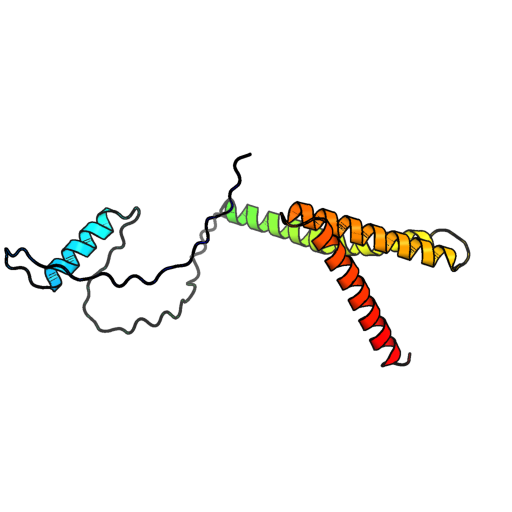910 1.00 95.81 160 LEU A C 1
ATOM 1240 O O . LEU A 1 160 ? 14.039 11.793 0.974 1.00 95.81 160 LEU A O 1
ATOM 1244 N N . VAL A 1 161 ? 12.087 11.297 1.975 1.00 96.19 161 VAL A N 1
ATOM 1245 C CA . VAL A 1 161 ? 12.675 11.049 3.300 1.00 96.19 161 VAL A CA 1
ATOM 1246 C C . VAL A 1 161 ? 13.613 9.841 3.260 1.00 96.19 161 VAL A C 1
ATOM 1248 O O . VAL A 1 161 ? 14.716 9.917 3.797 1.00 96.19 161 VAL A O 1
ATOM 1251 N N . SER A 1 162 ? 13.227 8.753 2.591 1.00 93.50 162 SER A N 1
ATOM 1252 C CA . SER A 1 162 ? 14.083 7.573 2.424 1.00 93.50 162 SER A CA 1
ATOM 1253 C C . SER A 1 162 ? 15.369 7.890 1.658 1.00 93.50 162 SER A C 1
ATOM 1255 O O . SER A 1 162 ? 16.444 7.482 2.092 1.00 93.50 162 SER A O 1
ATOM 1257 N N . LEU A 1 163 ? 15.285 8.660 0.568 1.00 92.19 163 LEU A N 1
ATOM 1258 C CA . LEU A 1 163 ? 16.460 9.093 -0.196 1.00 92.19 163 LEU A CA 1
ATOM 1259 C C . LEU A 1 163 ? 17.367 10.019 0.622 1.00 92.19 163 LEU A C 1
ATOM 1261 O O . LEU A 1 163 ? 18.588 9.889 0.571 1.00 92.19 163 LEU A O 1
ATOM 1265 N N . LEU A 1 164 ? 16.784 10.928 1.409 1.00 93.81 164 LEU A N 1
ATOM 1266 C CA . LEU A 1 164 ? 17.547 11.812 2.287 1.00 93.81 164 LEU A CA 1
ATOM 1267 C C . LEU A 1 164 ? 18.285 11.022 3.374 1.00 93.81 164 LEU A C 1
ATOM 1269 O O . LEU A 1 164 ? 19.454 11.293 3.637 1.00 93.81 164 LEU A O 1
ATOM 1273 N N . LEU A 1 165 ? 17.634 10.023 3.975 1.00 94.06 165 LEU A N 1
ATOM 1274 C CA . LEU A 1 165 ? 18.278 9.135 4.944 1.00 94.06 165 LEU A CA 1
ATOM 1275 C C . LEU A 1 165 ? 19.435 8.353 4.316 1.00 94.06 165 LEU A C 1
ATOM 1277 O O . LEU A 1 165 ? 20.494 8.250 4.931 1.00 94.06 165 LEU A O 1
ATOM 1281 N N . GLN A 1 166 ? 19.259 7.858 3.090 1.00 93.12 166 GLN A N 1
ATOM 1282 C CA . GLN A 1 166 ? 20.317 7.161 2.358 1.00 93.12 166 GLN A CA 1
ATOM 1283 C C . GLN A 1 166 ? 21.502 8.079 2.018 1.00 93.12 166 GLN A C 1
ATOM 1285 O O . GLN A 1 166 ? 22.641 7.628 2.008 1.00 93.12 166 GLN A O 1
ATOM 1290 N N . LEU A 1 167 ? 21.259 9.370 1.775 1.00 91.06 167 LEU A N 1
ATOM 1291 C CA . LEU A 1 167 ? 22.324 10.350 1.551 1.00 91.06 167 LEU A CA 1
ATOM 1292 C C . LEU A 1 167 ? 23.107 10.669 2.837 1.00 91.06 167 LEU A C 1
ATOM 1294 O O . LEU A 1 167 ? 24.320 10.853 2.789 1.00 91.06 167 LEU A O 1
ATOM 1298 N N . VAL A 1 168 ? 22.416 10.766 3.977 1.00 94.06 168 VAL A N 1
ATOM 1299 C CA . VAL A 1 168 ? 23.028 11.099 5.278 1.00 94.06 168 VAL A CA 1
ATOM 1300 C C . VAL A 1 168 ? 23.818 9.926 5.854 1.00 94.06 168 VAL A C 1
ATOM 1302 O O . VAL A 1 168 ? 24.827 10.143 6.525 1.00 94.06 168 VAL A O 1
ATOM 1305 N N . ILE A 1 169 ? 23.365 8.696 5.611 1.00 92.31 169 ILE A N 1
ATOM 1306 C CA . ILE A 1 169 ? 24.022 7.472 6.066 1.00 92.31 169 ILE A CA 1
ATOM 1307 C C . ILE A 1 169 ? 24.717 6.847 4.849 1.00 92.31 169 ILE A C 1
ATOM 1309 O O . ILE A 1 169 ? 24.102 6.021 4.170 1.00 92.31 169 ILE A O 1
ATOM 1313 N N . PRO A 1 170 ? 25.974 7.229 4.541 1.00 78.81 170 PRO A N 1
ATOM 1314 C CA . PRO A 1 170 ? 26.723 6.568 3.484 1.00 78.81 170 PRO A CA 1
ATOM 1315 C C . PRO A 1 170 ? 26.873 5.093 3.867 1.00 78.81 170 PRO A C 1
ATOM 1317 O O . PRO A 1 170 ? 27.456 4.764 4.902 1.00 78.81 170 PRO A O 1
ATOM 1320 N N . THR A 1 171 ? 26.266 4.233 3.055 1.00 63.53 171 THR A N 1
ATOM 1321 C CA . THR A 1 171 ? 26.338 2.770 3.146 1.00 63.53 171 THR A CA 1
ATOM 1322 C C . THR A 1 171 ? 27.225 2.234 2.042 1.00 63.53 171 THR A C 1
ATOM 1324 O O . THR A 1 171 ? 27.243 2.854 0.953 1.00 63.53 171 THR A O 1
#

Sequence (171 aa):
MIDLKNEMAIFEEEKEEKPNSKEKNGLNNDEKEILEDQEIQKAMVTPIKLNNNNNNKKISLKGNLKKKKKNNHKSIIEQSERFATIIASSVDGGAPVLGSILPLIPFFFGDSLSIFHFLVAYGVLIAILIYLGVFLGKISGGGHAKYAIHLVTAGITTLLVSLLLQLVIPT

Nearest PDB structures (foldseek):
  6nd1-assembly1_B  TM=3.650E-01  e=8.528E+00  Saccharomyces cerevisiae

Radius of gyration: 31.62 Å; Cα contacts (8 Å, |Δi|>4): 58; chains: 1; bounding box: 74×55×73 Å

pLDDT: mean 73.71, std 22.82, range [29.48, 97.5]

Secondary structure (DSSP, 8-state):
---------------PPP----------HHHHHHHHHHHHHHHSSS-------------------------S---HHHHHHHHHHHHHHHHHHHHHHHHHHGGGGGGGSSSS--HHHHHHHHHHHHHHHHHHHHHHHHHTTS-HHHHHHHHHHHHHHHHHHHHHHHHHS--